Protein AF-A0A093QII2-F1 (afdb_monomer_lite)

Radius of gyration: 19.64 Å; chains: 1; bounding box: 27×10×63 Å

pLDDT: mean 81.72, std 5.55, range [66.12, 91.12]

Foldseek 3Di:
DVVVVVVVVVVVVVVVVVVVVVVVVCVCPPPVNVVVVVVVVVVVVVVD

Structure (mmCIF, N/CA/C/O backbone):
data_AF-A0A093QII2-F1
#
_entry.id   AF-A0A093QII2-F1
#
loop_
_atom_site.group_PDB
_atom_site.id
_atom_site.type_symbol
_atom_site.label_atom_id
_atom_site.label_alt_id
_atom_site.label_comp_id
_atom_site.label_asym_id
_atom_site.label_entity_id
_atom_site.label_seq_id
_atom_site.pdbx_PDB_ins_code
_atom_site.Cartn_x
_atom_site.Cartn_y
_atom_site.Cartn_z
_atom_site.occupancy
_atom_site.B_iso_or_equiv
_atom_site.auth_seq_id
_atom_si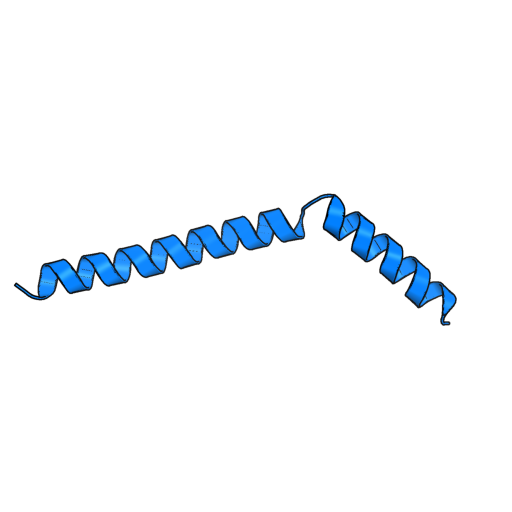te.auth_comp_id
_atom_site.auth_asym_id
_atom_site.auth_atom_id
_atom_site.pdbx_PDB_model_num
ATOM 1 N N . GLY A 1 1 ? -14.229 -4.602 30.538 1.00 72.19 1 GLY A N 1
ATOM 2 C CA . GLY A 1 1 ? -14.860 -3.432 29.890 1.00 72.19 1 GLY A CA 1
ATOM 3 C C . GLY A 1 1 ? -14.684 -3.499 28.384 1.00 72.19 1 GLY A C 1
ATOM 4 O O . GLY A 1 1 ? -13.560 -3.385 27.915 1.00 72.19 1 GLY A O 1
ATOM 5 N N . ARG A 1 2 ? -15.768 -3.714 27.630 1.00 74.31 2 ARG A N 1
ATOM 6 C CA . ARG A 1 2 ? -15.749 -3.900 26.161 1.00 74.31 2 ARG A CA 1
ATOM 7 C C . ARG A 1 2 ? -15.251 -2.662 25.391 1.00 74.31 2 ARG A C 1
ATOM 9 O O . ARG A 1 2 ? -14.637 -2.796 24.342 1.00 74.31 2 ARG A O 1
ATOM 16 N N . PHE A 1 3 ? -15.414 -1.476 25.976 1.00 74.56 3 PHE A N 1
ATOM 17 C CA . PHE A 1 3 ? -15.091 -0.179 25.373 1.00 74.56 3 PHE A CA 1
ATOM 18 C C . PHE A 1 3 ? -13.618 -0.016 24.956 1.00 74.56 3 PHE A C 1
ATOM 20 O O . PHE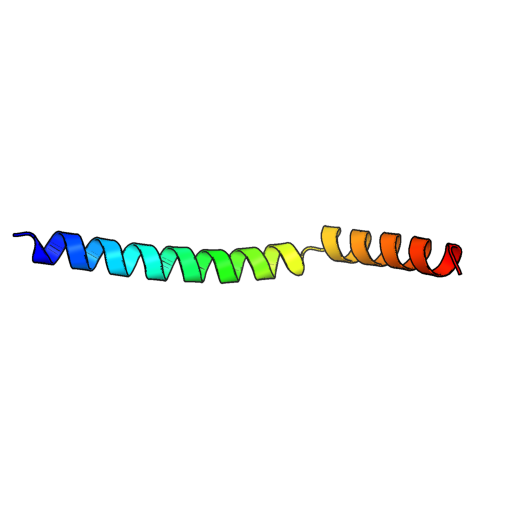 A 1 3 ? -13.319 0.464 23.866 1.00 74.56 3 PHE A O 1
ATOM 27 N N . ARG A 1 4 ? -12.677 -0.471 25.794 1.00 77.06 4 ARG A N 1
ATOM 28 C CA . ARG A 1 4 ? -11.236 -0.392 25.489 1.00 77.06 4 ARG A CA 1
ATOM 29 C C . ARG A 1 4 ? -10.832 -1.302 24.326 1.00 77.06 4 ARG A C 1
ATOM 31 O O . ARG A 1 4 ? -9.939 -0.951 23.558 1.00 77.06 4 ARG A O 1
ATOM 38 N N . LEU A 1 5 ? -11.484 -2.458 24.196 1.00 84.81 5 LEU A N 1
ATOM 39 C CA . LEU A 1 5 ? -11.204 -3.416 23.128 1.00 84.81 5 LEU A CA 1
ATOM 40 C C . LEU A 1 5 ? -11.704 -2.890 21.774 1.00 84.81 5 LEU A C 1
ATOM 42 O O . LEU A 1 5 ? -10.995 -2.988 20.774 1.00 84.81 5 LEU A O 1
ATOM 46 N N . ASP A 1 6 ? -12.892 -2.286 21.771 1.00 83.06 6 ASP A N 1
ATOM 47 C CA . ASP A 1 6 ? -13.520 -1.712 20.579 1.00 83.06 6 ASP A CA 1
ATOM 48 C C . ASP A 1 6 ? -12.702 -0.545 20.010 1.00 83.06 6 ASP A C 1
ATOM 50 O O . ASP A 1 6 ? -12.421 -0.480 18.810 1.00 83.06 6 ASP A O 1
ATOM 54 N N . LEU A 1 7 ? -12.210 0.325 20.897 1.00 83.81 7 LEU A N 1
ATOM 55 C CA . LEU A 1 7 ? -11.342 1.435 20.518 1.00 83.81 7 LEU A CA 1
ATOM 56 C C . LEU A 1 7 ? -10.026 0.930 19.902 1.00 83.81 7 LEU A C 1
ATOM 58 O O . LEU A 1 7 ? -9.616 1.405 18.843 1.00 83.81 7 LEU A O 1
ATOM 62 N N . ARG A 1 8 ? -9.390 -0.085 20.505 1.00 84.75 8 ARG A N 1
ATOM 63 C CA . ARG A 1 8 ? -8.148 -0.674 19.975 1.00 84.75 8 ARG A CA 1
ATOM 64 C C . ARG A 1 8 ? -8.358 -1.312 18.600 1.00 84.75 8 ARG A C 1
ATOM 66 O O . ARG A 1 8 ? -7.499 -1.148 17.737 1.00 84.75 8 ARG A O 1
ATOM 73 N N . LYS A 1 9 ? -9.498 -1.978 18.376 1.00 85.19 9 LYS A N 1
ATOM 74 C CA . LYS A 1 9 ? -9.874 -2.526 17.062 1.00 85.19 9 LYS A CA 1
ATOM 75 C C . LYS A 1 9 ? -9.994 -1.426 16.007 1.00 85.19 9 LYS A C 1
ATOM 77 O O . LYS A 1 9 ? -9.324 -1.516 14.984 1.00 85.19 9 LYS A O 1
ATOM 82 N N . LYS A 1 10 ? -10.758 -0.360 16.276 1.00 86.88 10 LYS A N 1
ATOM 83 C CA . LYS A 1 10 ? -10.926 0.761 15.329 1.00 86.88 10 LYS A CA 1
ATOM 84 C C . LYS A 1 10 ? -9.596 1.433 14.977 1.00 86.88 10 LYS A C 1
ATOM 86 O O . LYS A 1 10 ? -9.315 1.659 13.804 1.00 86.88 10 LYS A O 1
ATOM 91 N N . PHE A 1 11 ? -8.740 1.686 15.969 1.00 84.81 11 PHE A N 1
ATOM 92 C CA . PHE A 1 11 ? -7.414 2.269 15.730 1.00 84.81 11 PHE A CA 1
ATOM 93 C C . PHE A 1 11 ? -6.495 1.365 14.905 1.00 84.81 11 PHE A C 1
ATOM 95 O O . PHE A 1 11 ? -5.703 1.8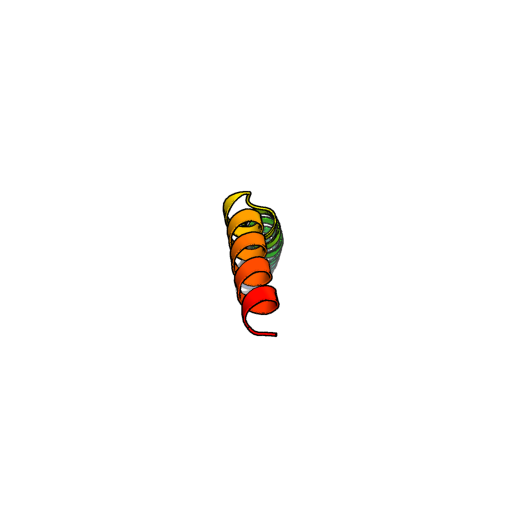67 14.106 1.00 84.81 11 PHE A O 1
ATOM 102 N N . PHE A 1 12 ? -6.578 0.049 15.102 1.00 84.25 12 PHE A N 1
ATOM 103 C CA . PHE A 1 12 ? -5.777 -0.905 14.343 1.00 84.25 12 PHE A CA 1
ATOM 104 C C . PHE A 1 12 ? -6.216 -0.945 12.879 1.00 84.25 12 PHE A C 1
ATOM 106 O O . PHE A 1 12 ? -5.373 -0.845 11.996 1.00 84.25 12 PHE A O 1
ATOM 113 N N . THR A 1 13 ? -7.525 -0.978 12.613 1.00 87.00 13 THR A N 1
ATOM 114 C CA . THR A 1 13 ? -8.063 -0.935 11.246 1.00 87.00 13 THR A CA 1
ATOM 115 C C . THR A 1 13 ? -7.643 0.336 10.511 1.00 87.00 13 THR A C 1
ATOM 117 O O . THR A 1 13 ? -7.172 0.257 9.382 1.00 87.00 13 THR A O 1
ATOM 120 N N . VAL A 1 14 ? -7.731 1.504 11.158 1.00 91.12 14 VAL A N 1
ATOM 121 C CA . VAL A 1 14 ? -7.327 2.777 10.535 1.00 91.12 14 VAL A CA 1
ATOM 122 C C . VAL A 1 14 ? -5.826 2.809 10.229 1.00 91.12 14 VAL A C 1
ATOM 124 O O . VAL A 1 14 ? -5.438 3.257 9.151 1.00 91.12 14 VAL A O 1
ATOM 127 N N . ARG A 1 15 ? -4.972 2.310 11.137 1.00 88.81 15 ARG A N 1
ATOM 128 C CA . ARG A 1 15 ? -3.526 2.212 10.873 1.00 88.81 15 ARG A CA 1
ATOM 129 C C . ARG A 1 15 ? -3.227 1.274 9.715 1.00 88.81 15 ARG A C 1
ATOM 131 O O . ARG A 1 15 ? -2.556 1.690 8.782 1.00 88.81 15 ARG A O 1
ATOM 138 N N . VAL A 1 16 ? -3.784 0.065 9.742 1.00 87.94 16 VAL A N 1
ATOM 139 C CA . VAL A 1 16 ? -3.563 -0.937 8.694 1.00 87.94 16 VAL A CA 1
ATOM 140 C C . VAL A 1 16 ? -3.986 -0.397 7.334 1.00 87.94 16 VAL A C 1
ATOM 142 O O . VAL A 1 16 ? -3.201 -0.468 6.402 1.00 87.94 16 VAL A O 1
ATOM 145 N N . VAL A 1 17 ? 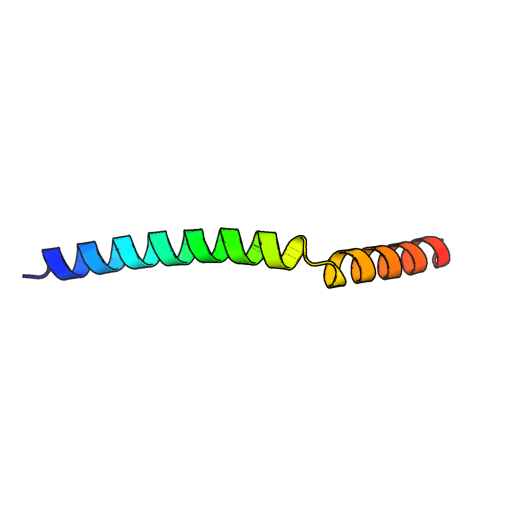-5.166 0.219 7.217 1.00 88.50 17 VAL A N 1
ATOM 146 C CA . VAL A 1 17 ? -5.631 0.794 5.941 1.00 88.50 17 VAL A CA 1
ATOM 147 C C . VAL A 1 17 ? -4.699 1.903 5.448 1.00 88.50 17 VAL A C 1
ATOM 149 O O . VAL A 1 17 ? -4.417 1.982 4.253 1.00 88.50 17 VAL A O 1
ATOM 152 N N . ARG A 1 18 ? -4.193 2.755 6.346 1.00 88.75 18 ARG A N 1
ATOM 153 C CA . ARG A 1 18 ? -3.278 3.842 5.975 1.00 88.75 18 ARG A CA 1
ATOM 154 C C . ARG A 1 18 ? -1.910 3.321 5.540 1.00 88.75 18 ARG A C 1
ATOM 156 O O . ARG A 1 18 ? -1.376 3.797 4.543 1.00 88.75 18 ARG A O 1
ATOM 163 N N . ASP A 1 19 ? -1.358 2.354 6.266 1.00 88.12 19 ASP A N 1
ATOM 164 C CA . ASP A 1 19 ? -0.087 1.719 5.911 1.00 88.12 19 ASP A CA 1
ATOM 165 C C . ASP A 1 19 ? -0.213 0.912 4.614 1.00 88.12 19 ASP A C 1
ATOM 167 O O . ASP A 1 19 ? 0.694 0.955 3.788 1.00 88.12 19 ASP A O 1
ATOM 171 N N . TRP A 1 20 ? -1.366 0.286 4.361 1.00 86.94 20 TRP A N 1
ATOM 172 C CA . TRP A 1 20 ? -1.643 -0.382 3.089 1.00 86.94 20 TRP A CA 1
ATOM 173 C C . TRP A 1 20 ? -1.739 0.593 1.924 1.00 86.94 20 TRP A C 1
ATOM 175 O O . TRP A 1 20 ? -1.104 0.364 0.907 1.00 86.94 20 TRP A O 1
ATOM 185 N N . ASN A 1 21 ? -2.424 1.728 2.080 1.00 85.31 21 ASN A N 1
ATOM 186 C CA . ASN A 1 21 ? -2.437 2.764 1.042 1.00 85.31 21 ASN A CA 1
ATOM 187 C C . ASN A 1 21 ? -1.032 3.321 0.757 1.00 85.31 21 ASN A C 1
ATOM 189 O O . ASN A 1 21 ? -0.715 3.626 -0.391 1.00 85.31 21 ASN A O 1
ATOM 193 N N . ARG A 1 22 ? -0.175 3.432 1.782 1.00 86.75 22 ARG A N 1
ATOM 194 C CA . ARG A 1 22 ? 1.209 3.891 1.608 1.00 86.75 22 ARG A CA 1
ATOM 195 C C . ARG A 1 22 ? 2.061 2.849 0.884 1.00 86.75 22 ARG A C 1
ATOM 197 O O . ARG A 1 22 ? 2.716 3.193 -0.092 1.00 86.75 22 ARG A O 1
ATOM 204 N N . LEU A 1 23 ? 1.979 1.587 1.305 1.00 83.56 23 LEU A N 1
ATOM 205 C CA . LEU A 1 23 ? 2.686 0.469 0.678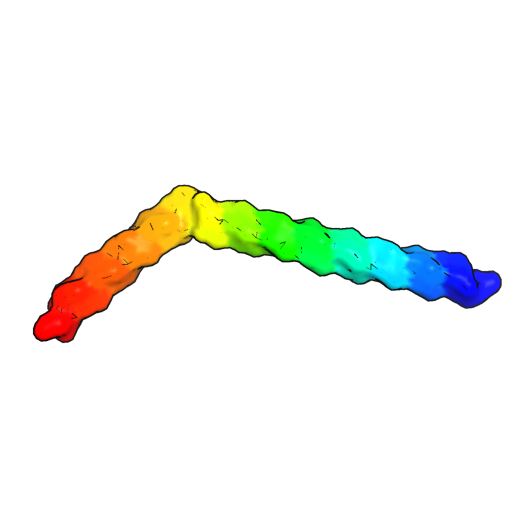 1.00 83.56 23 LEU A CA 1
ATOM 206 C C . LEU A 1 23 ? 2.196 0.188 -0.740 1.00 83.56 23 LEU A C 1
ATOM 208 O O . LEU A 1 23 ? 3.008 -0.091 -1.606 1.00 83.56 23 LEU A O 1
ATOM 212 N N . SER A 1 24 ? 0.894 0.288 -1.009 1.00 78.31 24 SER A N 1
ATOM 213 C CA . SER A 1 24 ? 0.357 0.149 -2.364 1.00 78.31 24 SER A CA 1
ATOM 214 C C . SER A 1 24 ? 0.878 1.248 -3.279 1.00 78.31 24 SER A C 1
ATOM 216 O O . SER A 1 24 ? 1.218 0.959 -4.415 1.00 78.31 24 SER A O 1
ATOM 218 N N . ARG A 1 25 ? 1.003 2.488 -2.794 1.00 80.25 25 ARG A N 1
ATOM 219 C CA . ARG A 1 25 ? 1.584 3.574 -3.590 1.00 80.25 25 ARG A CA 1
ATOM 220 C C . ARG A 1 25 ? 3.062 3.328 -3.885 1.00 80.25 25 ARG A C 1
ATOM 222 O O . ARG A 1 25 ? 3.476 3.424 -5.026 1.00 80.25 25 ARG A O 1
ATOM 229 N N . GLU A 1 26 ? 3.825 2.926 -2.877 1.00 79.06 26 GLU A N 1
ATOM 230 C CA . GLU A 1 26 ? 5.259 2.638 -3.001 1.00 79.06 26 GLU A CA 1
ATOM 231 C C . GLU A 1 26 ? 5.535 1.392 -3.864 1.00 79.06 26 GLU A C 1
ATOM 233 O O . GLU A 1 26 ? 6.483 1.368 -4.641 1.00 79.06 26 GLU A O 1
ATOM 238 N N . ALA A 1 27 ? 4.669 0.378 -3.789 1.00 74.31 27 ALA A N 1
ATOM 239 C CA . ALA A 1 27 ? 4.710 -0.799 -4.653 1.00 74.31 27 ALA A CA 1
ATOM 240 C C . ALA A 1 27 ? 4.280 -0.486 -6.095 1.00 74.31 27 ALA A C 1
ATOM 242 O O . ALA A 1 27 ? 4.751 -1.142 -7.021 1.00 74.31 27 ALA A O 1
ATOM 243 N N . VAL A 1 28 ? 3.394 0.498 -6.292 1.00 72.50 28 VAL A N 1
ATOM 244 C CA . VAL A 1 28 ? 2.962 0.943 -7.624 1.00 72.50 28 VAL A CA 1
ATOM 245 C C . VAL A 1 28 ? 4.005 1.843 -8.292 1.00 72.50 28 VAL A C 1
ATOM 247 O O . VAL A 1 28 ? 4.230 1.708 -9.488 1.00 72.50 28 VAL A O 1
ATOM 250 N N . ASP A 1 29 ? 4.673 2.708 -7.532 1.00 73.19 29 ASP A N 1
ATOM 251 C CA . ASP A 1 29 ? 5.782 3.557 -8.001 1.00 73.19 29 ASP A CA 1
ATOM 252 C C . ASP A 1 29 ? 7.140 2.822 -8.005 1.00 73.19 29 ASP A C 1
ATOM 254 O O . ASP A 1 29 ? 8.189 3.416 -8.263 1.00 73.19 29 ASP A O 1
ATOM 258 N N . ALA A 1 30 ? 7.156 1.517 -7.714 1.00 78.88 30 ALA A N 1
ATOM 259 C CA . ALA A 1 30 ? 8.383 0.740 -7.725 1.00 78.88 30 ALA A CA 1
ATOM 260 C C . ALA A 1 30 ? 8.973 0.677 -9.151 1.00 78.88 30 ALA A C 1
ATOM 262 O O . ALA A 1 30 ? 8.238 0.406 -10.108 1.00 78.88 30 ALA A O 1
ATOM 263 N N . PRO A 1 31 ? 10.306 0.809 -9.313 1.00 72.75 31 PRO A N 1
ATOM 264 C CA . PRO A 1 31 ? 10.966 0.777 -10.623 1.00 72.75 31 PRO A CA 1
ATOM 265 C C . PRO A 1 31 ? 10.636 -0.472 -11.454 1.00 72.75 31 PRO A C 1
ATOM 267 O O . PRO A 1 31 ? 10.619 -0.422 -12.680 1.00 72.75 31 PRO A O 1
ATOM 270 N N . SER A 1 32 ? 10.338 -1.598 -10.799 1.00 74.94 32 SER A N 1
ATOM 271 C CA . SER A 1 32 ? 9.936 -2.843 -11.456 1.00 74.94 32 SER A CA 1
ATOM 272 C C . SER A 1 32 ? 8.561 -2.766 -12.127 1.00 74.94 32 SER A C 1
ATOM 274 O O . SER A 1 32 ? 8.373 -3.401 -13.165 1.00 74.94 32 SER A O 1
ATOM 276 N N . LEU A 1 33 ? 7.610 -2.000 -11.579 1.00 76.31 33 LEU A N 1
ATOM 277 C CA . LEU A 1 33 ? 6.278 -1.851 -12.166 1.00 76.31 33 LEU A CA 1
ATOM 278 C C . LEU A 1 33 ? 6.306 -0.908 -13.372 1.00 76.31 33 LEU A C 1
ATOM 280 O O . LEU A 1 33 ? 5.665 -1.200 -14.375 1.00 76.31 33 LEU A O 1
ATOM 284 N N . GLU A 1 34 ? 7.072 0.180 -13.314 1.00 78.94 34 GLU A N 1
ATOM 285 C CA . GLU A 1 34 ? 7.242 1.079 -14.463 1.00 78.94 34 GLU A CA 1
ATOM 286 C C . GLU A 1 34 ? 7.932 0.364 -15.631 1.00 78.94 34 GLU A C 1
ATOM 288 O O . GLU A 1 34 ? 7.484 0.462 -16.773 1.00 78.94 34 GLU A O 1
ATOM 293 N N . VAL A 1 35 ? 8.942 -0.466 -15.348 1.00 79.56 35 VAL A N 1
ATOM 294 C CA . VAL A 1 35 ? 9.561 -1.342 -16.358 1.00 79.56 35 VAL A CA 1
ATOM 295 C C . VAL A 1 35 ? 8.554 -2.359 -16.908 1.00 79.56 35 VAL A C 1
ATOM 297 O O . VAL A 1 35 ? 8.538 -2.620 -18.112 1.00 79.56 35 VAL A O 1
ATOM 300 N N . LEU A 1 36 ? 7.682 -2.916 -16.060 1.00 81.81 36 LEU A N 1
ATOM 301 C CA . LEU A 1 36 ? 6.622 -3.828 -16.494 1.00 81.81 36 LEU A CA 1
ATOM 302 C C . LEU A 1 36 ? 5.586 -3.122 -17.384 1.00 81.81 36 LEU A C 1
ATOM 304 O O . LEU A 1 36 ? 5.212 -3.673 -18.417 1.00 81.81 36 LEU A O 1
ATOM 308 N N . LYS A 1 37 ? 5.152 -1.907 -17.024 1.00 82.62 37 LYS A N 1
ATOM 309 C CA . LYS A 1 37 ? 4.240 -1.085 -17.832 1.00 82.62 37 LYS A CA 1
ATOM 310 C C . LYS A 1 37 ? 4.866 -0.716 -19.169 1.00 82.62 37 LYS A C 1
ATOM 312 O O . LYS A 1 37 ? 4.214 -0.909 -20.181 1.00 82.62 37 LYS A O 1
ATOM 317 N N . ALA A 1 38 ? 6.124 -0.278 -19.195 1.00 83.44 38 ALA A N 1
ATOM 318 C CA . ALA A 1 38 ? 6.831 0.031 -20.438 1.00 83.44 38 ALA A CA 1
ATOM 319 C C . ALA A 1 38 ? 6.940 -1.199 -21.354 1.00 83.44 38 ALA A C 1
ATOM 321 O O . ALA A 1 38 ? 6.771 -1.102 -22.568 1.00 83.44 38 ALA A O 1
ATOM 322 N N . ARG A 1 39 ? 7.165 -2.385 -20.771 1.00 83.44 39 ARG A N 1
ATOM 323 C CA . ARG A 1 39 ? 7.190 -3.640 -21.529 1.00 83.44 39 ARG A CA 1
ATOM 324 C C . ARG A 1 39 ? 5.808 -4.020 -22.066 1.00 83.44 39 ARG A C 1
ATOM 326 O O . ARG A 1 39 ? 5.719 -4.503 -23.187 1.00 83.44 39 ARG A O 1
ATOM 333 N N . LEU A 1 40 ? 4.746 -3.806 -21.289 1.00 86.38 40 LEU A N 1
ATOM 334 C CA . LEU A 1 40 ? 3.364 -4.026 -21.725 1.00 86.38 40 LEU A CA 1
ATOM 335 C C . LEU A 1 40 ? 2.936 -3.030 -22.806 1.00 86.38 40 LEU A C 1
ATOM 337 O O . LEU A 1 40 ? 2.305 -3.440 -23.772 1.00 86.38 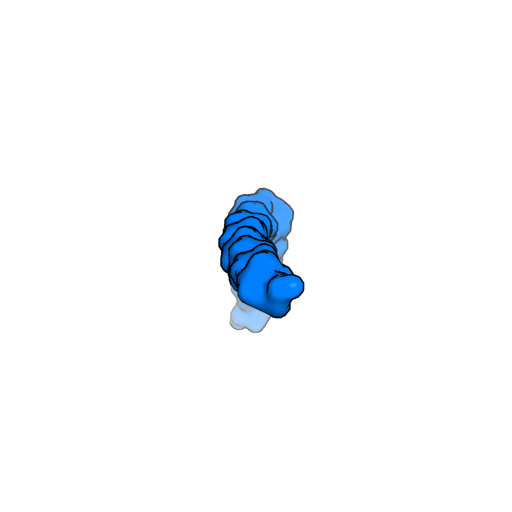40 LEU A O 1
ATOM 341 N N . ASP A 1 41 ? 3.312 -1.762 -22.678 1.00 85.25 41 ASP A N 1
ATOM 342 C CA . ASP A 1 41 ? 3.023 -0.711 -23.656 1.00 85.25 41 ASP A CA 1
ATOM 343 C C . ASP A 1 41 ? 3.711 -1.000 -24.998 1.00 85.25 41 ASP A C 1
ATOM 345 O O . ASP A 1 41 ? 3.074 -0.937 -26.048 1.00 85.25 41 ASP A O 1
ATOM 349 N N . GLY A 1 42 ? 4.965 -1.470 -24.955 1.00 84.75 42 GLY A N 1
ATOM 350 C CA . GLY A 1 42 ? 5.682 -1.974 -26.130 1.00 84.75 42 GLY A CA 1
ATOM 351 C C . GLY A 1 42 ? 5.020 -3.196 -26.784 1.00 84.75 42 GLY A C 1
ATOM 352 O O . GLY A 1 42 ? 5.027 -3.322 -28.006 1.00 84.75 42 GLY A O 1
ATOM 353 N N . ILE A 1 43 ? 4.405 -4.087 -25.996 1.00 87.81 43 ILE A N 1
ATOM 354 C CA . ILE A 1 43 ? 3.639 -5.227 -26.531 1.00 87.81 43 ILE A CA 1
ATOM 355 C C . ILE A 1 43 ? 2.322 -4.747 -27.155 1.00 87.81 43 ILE A C 1
ATOM 357 O O . ILE A 1 43 ? 1.977 -5.184 -28.250 1.00 87.81 43 ILE A O 1
ATOM 361 N N . LEU A 1 44 ? 1.602 -3.836 -26.495 1.00 83.75 44 LEU A N 1
ATOM 362 C CA . LEU A 1 44 ? 0.332 -3.290 -26.981 1.00 83.75 44 LEU A CA 1
ATOM 363 C C . LEU A 1 44 ? 0.502 -2.496 -28.280 1.00 83.75 44 LEU A C 1
ATOM 365 O O . LEU A 1 44 ? -0.310 -2.646 -29.186 1.00 83.75 44 LEU A O 1
ATOM 369 N N . THR A 1 45 ? 1.573 -1.709 -28.404 1.00 77.50 45 THR A N 1
ATOM 370 C CA . THR A 1 45 ? 1.903 -1.007 -29.657 1.00 77.50 45 THR A CA 1
ATOM 371 C C . THR A 1 45 ? 2.319 -1.956 -30.774 1.00 77.50 45 THR A C 1
ATOM 373 O O . THR A 1 45 ? 2.061 -1.653 -31.930 1.00 77.50 45 THR A O 1
ATOM 376 N N . SER A 1 46 ? 2.913 -3.111 -30.452 1.00 79.12 46 SER A N 1
ATOM 377 C CA . SER A 1 46 ? 3.258 -4.137 -31.449 1.00 79.12 46 SER A CA 1
ATOM 378 C C . SER A 1 46 ? 2.079 -5.008 -31.905 1.00 79.12 46 SER A C 1
ATOM 380 O O . SER A 1 46 ? 2.224 -5.774 -32.854 1.00 79.12 46 SER A O 1
ATOM 382 N N . LEU A 1 47 ? 0.940 -4.934 -31.206 1.00 83.25 47 LEU A N 1
ATOM 383 C CA . LEU A 1 47 ? -0.287 -5.670 -31.531 1.00 83.25 47 LEU A CA 1
ATOM 384 C C . LEU A 1 47 ? -1.249 -4.858 -32.423 1.00 83.25 47 LEU A C 1
ATOM 386 O O . LEU A 1 47 ? -2.208 -5.427 -32.944 1.00 83.25 47 LEU A O 1
ATOM 390 N N . VAL A 1 48 ? -1.003 -3.552 -32.582 1.00 66.12 48 VAL A N 1
ATOM 391 C CA . VAL A 1 48 ? -1.697 -2.657 -33.528 1.00 66.12 48 VAL A CA 1
ATOM 392 C C . VAL A 1 48 ? -1.082 -2.772 -34.919 1.00 66.12 48 VAL A C 1
ATOM 394 O O . VAL A 1 48 ? -1.868 -2.737 -35.890 1.00 66.12 48 VAL A O 1
#

Sequence (48 aa):
GRFRLDLRKKFFTVRVVRDWNRLSREAVDAPSLEVLKARLDGILTSLV

Organism: NCBI:txid328815

Secondary structure (DSSP, 8-state):
-HHHHHHHHHHHHHHHHHHHHHHHHHHHSSHHHHHHHHHHHHHHHHT-